Protein AF-A0A940QPX7-F1 (afdb_monomer_lite)

pLDDT: mean 79.93, std 17.76, range [35.19, 97.25]

Radius of gyration: 20.15 Å; chains: 1; bounding box: 41×52×50 Å

Foldseek 3Di:
DDDDDPPPPDPPVPPPPPPDDDDDDADLDQDDDDALVVVQVVCCVPQNHWDWPDGDQAKTKIFRPNAWDDDPVDIGGDMDMDGHRDDAAPVPDDPVRLVVVPPDDVSVVSRD

Structure (mmCIF, N/CA/C/O backbone):
data_AF-A0A940QPX7-F1
#
_entry.id   AF-A0A940QPX7-F1
#
loop_
_atom_site.group_PDB
_atom_site.id
_atom_site.type_symbol
_atom_site.label_atom_id
_atom_site.label_alt_id
_atom_site.label_comp_id
_atom_site.label_asym_id
_atom_site.label_entity_id
_atom_site.label_seq_id
_atom_site.pdbx_PDB_ins_code
_atom_site.Cartn_x
_atom_site.Cartn_y
_atom_site.Cartn_z
_atom_site.occupancy
_atom_site.B_iso_or_equiv
_atom_site.auth_seq_id
_atom_site.auth_comp_id
_atom_site.auth_asym_id
_atom_site.auth_atom_id
_atom_site.pdbx_PDB_model_num
ATOM 1 N N . MET A 1 1 ? -26.370 38.275 -36.136 1.00 39.31 1 MET A N 1
ATOM 2 C CA . MET A 1 1 ? -25.072 38.302 -35.423 1.00 39.31 1 MET A CA 1
ATOM 3 C C . MET A 1 1 ? -24.852 36.943 -34.771 1.00 39.31 1 MET A C 1
ATOM 5 O O . MET A 1 1 ? -25.631 36.571 -33.903 1.00 39.31 1 MET A O 1
ATOM 9 N N . LYS A 1 2 ? -23.882 36.158 -35.255 1.00 35.19 2 LYS A N 1
ATOM 10 C CA . LYS A 1 2 ? -23.570 34.820 -34.726 1.00 35.19 2 LYS A CA 1
ATOM 11 C C . LYS A 1 2 ? -22.683 34.979 -33.484 1.00 35.19 2 LYS A C 1
ATOM 13 O O . LYS A 1 2 ? -21.657 35.643 -33.567 1.00 35.19 2 LYS A O 1
ATOM 18 N N . LYS A 1 3 ? -23.096 34.419 -32.341 1.00 42.50 3 LYS A N 1
ATOM 19 C CA . LYS A 1 3 ? -22.273 34.357 -31.123 1.00 42.50 3 LYS A CA 1
ATOM 20 C C . LYS A 1 3 ? -21.172 33.321 -31.348 1.00 42.50 3 LYS A C 1
ATOM 22 O O . LYS A 1 3 ? -21.470 32.138 -31.475 1.00 42.50 3 LYS A O 1
ATOM 27 N N . GLU A 1 4 ? -19.922 33.761 -31.417 1.00 41.00 4 GLU A N 1
ATOM 28 C CA . GLU A 1 4 ? -18.775 32.857 -31.414 1.00 41.00 4 GLU A CA 1
ATOM 29 C C . GLU A 1 4 ? -18.651 32.177 -30.046 1.00 41.00 4 GLU A C 1
ATOM 31 O O . GLU A 1 4 ? -18.557 32.827 -29.002 1.00 41.00 4 GLU A O 1
ATOM 36 N N . HIS A 1 5 ? -18.648 30.846 -30.044 1.00 43.41 5 HIS A N 1
ATOM 37 C CA . HIS A 1 5 ? -18.254 30.059 -28.885 1.00 43.41 5 HIS A CA 1
ATOM 38 C C . HIS A 1 5 ? -16.738 30.150 -28.729 1.00 43.41 5 HIS A C 1
ATOM 40 O O . HIS A 1 5 ? -15.979 29.497 -29.446 1.00 43.41 5 HIS A O 1
ATOM 46 N N . LYS A 1 6 ? -16.294 30.976 -27.779 1.00 41.53 6 LYS A N 1
ATOM 47 C CA . LYS A 1 6 ? -14.896 31.055 -27.359 1.00 41.53 6 LYS A CA 1
ATOM 48 C C . LYS A 1 6 ? -14.509 29.698 -26.763 1.00 41.53 6 LYS A C 1
ATOM 50 O O . LYS A 1 6 ? -14.824 29.415 -25.609 1.00 41.53 6 LYS A O 1
ATOM 55 N N . LYS A 1 7 ? -13.878 28.833 -27.568 1.00 47.44 7 LYS A N 1
ATOM 56 C CA . LYS A 1 7 ? -13.251 27.594 -27.090 1.00 47.44 7 LYS A CA 1
ATOM 57 C C . LYS A 1 7 ? -12.312 27.972 -25.948 1.00 47.44 7 LYS A C 1
ATOM 59 O O . LYS A 1 7 ? -11.352 28.717 -26.143 1.00 47.44 7 LYS A O 1
ATOM 64 N N . ARG A 1 8 ? -12.638 27.495 -24.749 1.00 41.19 8 ARG A N 1
ATOM 65 C CA . ARG A 1 8 ? -11.798 27.600 -23.560 1.00 41.19 8 ARG A CA 1
ATOM 66 C C . ARG A 1 8 ? -10.513 26.835 -23.893 1.00 41.19 8 ARG A C 1
ATOM 68 O O . ARG A 1 8 ? -10.556 25.617 -24.028 1.00 41.19 8 ARG A O 1
ATOM 75 N N . LYS A 1 9 ? -9.408 27.544 -24.134 1.00 45.19 9 LYS A N 1
ATOM 76 C CA . LYS A 1 9 ? -8.086 26.914 -24.175 1.00 45.19 9 LYS A CA 1
ATOM 77 C C . LYS A 1 9 ? -7.812 26.458 -22.746 1.00 45.19 9 LYS A C 1
ATOM 79 O O . LYS A 1 9 ? -7.651 27.310 -21.874 1.00 45.19 9 LYS A O 1
ATOM 84 N N . LEU A 1 10 ? -7.894 25.152 -22.497 1.00 42.19 10 LEU A N 1
ATOM 85 C CA . LEU A 1 10 ? -7.291 24.584 -21.298 1.00 42.19 10 LEU A CA 1
ATOM 86 C C . LEU A 1 10 ? -5.797 24.906 -21.387 1.00 42.19 10 LEU A C 1
ATOM 88 O O . LEU A 1 10 ? -5.206 24.724 -22.448 1.00 42.19 10 LEU A O 1
ATOM 92 N N . SER A 1 11 ? -5.244 25.509 -20.338 1.00 45.59 11 SER A N 1
ATOM 93 C CA . SER A 1 11 ? -3.812 25.764 -20.246 1.00 45.59 11 SER A CA 1
ATOM 94 C C . SER A 1 11 ? -3.062 24.434 -20.283 1.00 45.59 11 SER A C 1
ATOM 96 O O . SER A 1 11 ? -3.529 23.443 -19.720 1.00 45.59 11 SER A O 1
ATOM 98 N N . ASP A 1 12 ? -1.882 24.439 -20.902 1.00 42.62 12 ASP A N 1
ATOM 99 C CA . ASP A 1 12 ? -0.957 23.297 -20.993 1.00 42.62 12 ASP A CA 1
ATOM 100 C C . ASP A 1 12 ? -0.495 22.773 -19.607 1.00 42.62 12 ASP A C 1
ATOM 102 O O . ASP A 1 12 ? 0.202 21.772 -19.502 1.00 42.62 12 ASP A O 1
ATOM 106 N N . GLU A 1 13 ? -0.919 23.416 -18.513 1.00 41.44 13 GLU A N 1
ATOM 107 C CA . GLU A 1 13 ? -0.678 23.006 -17.124 1.00 41.44 13 GLU A CA 1
ATOM 108 C C . GLU A 1 13 ? -1.538 21.809 -16.670 1.00 41.44 13 GLU A C 1
ATOM 110 O O . GLU A 1 13 ? -1.279 21.239 -15.614 1.00 41.44 13 GLU A O 1
ATOM 115 N N . TYR A 1 14 ? -2.548 21.399 -17.447 1.00 42.66 14 TYR A N 1
ATOM 116 C CA . TYR A 1 14 ? -3.435 20.276 -17.097 1.00 42.66 14 TYR A CA 1
ATOM 117 C C . TYR A 1 14 ? -2.920 18.884 -17.520 1.00 42.66 14 TYR A C 1
ATOM 119 O O . TYR A 1 14 ? -3.579 17.886 -17.225 1.00 42.66 14 TYR A O 1
ATOM 127 N N . GLU A 1 15 ? -1.762 18.779 -18.183 1.00 40.25 15 GLU A N 1
ATOM 128 C CA . GLU A 1 15 ? -1.248 17.500 -18.717 1.00 40.25 15 GLU A CA 1
ATOM 129 C C . GLU A 1 15 ? -0.504 16.609 -17.704 1.00 40.25 15 GLU A C 1
ATOM 131 O O . GLU A 1 15 ? -0.037 15.529 -18.058 1.00 40.25 15 GLU A O 1
ATOM 136 N N . GLN A 1 16 ? -0.450 16.978 -16.423 1.00 44.97 16 G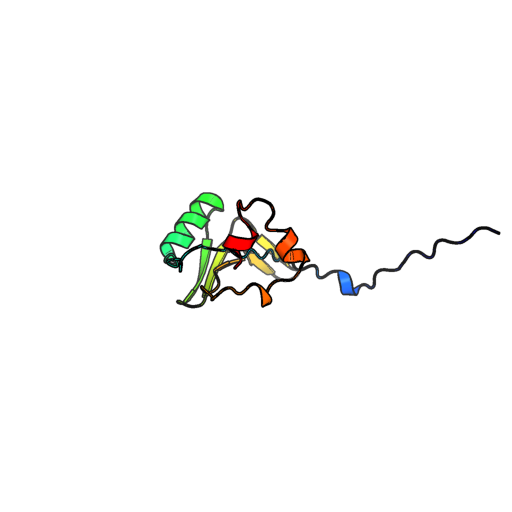LN A N 1
ATOM 137 C CA . GLN A 1 16 ? -0.019 16.068 -15.354 1.00 44.97 16 GLN A CA 1
ATOM 138 C C . GLN A 1 16 ? -1.207 15.642 -14.491 1.00 44.97 16 GLN A C 1
ATOM 140 O O . GLN A 1 16 ? -1.226 15.844 -13.280 1.00 44.97 16 GLN A O 1
ATOM 145 N N . GLN A 1 17 ? -2.210 15.008 -15.104 1.00 46.66 17 GLN A N 1
ATOM 146 C CA . GLN A 1 17 ? -3.037 14.082 -14.334 1.00 46.66 17 GLN A CA 1
ATOM 147 C C . GLN A 1 17 ? -2.126 12.932 -13.911 1.00 46.66 17 GLN A C 1
ATOM 149 O O . GLN A 1 17 ? -1.766 12.064 -14.704 1.00 46.66 17 GLN A O 1
ATOM 154 N N . SER A 1 18 ? -1.671 12.988 -12.664 1.00 56.41 18 SER A N 1
ATOM 155 C CA . SER A 1 18 ? -0.966 11.898 -12.019 1.00 56.41 18 SER A CA 1
ATOM 156 C C . SER A 1 18 ? -1.797 10.624 -12.196 1.00 56.41 18 SER A C 1
ATOM 158 O O . SER A 1 18 ? -2.957 10.572 -11.796 1.00 56.41 18 SER A O 1
ATOM 160 N N . ASN A 1 19 ? -1.216 9.574 -12.789 1.00 74.88 19 ASN A N 1
ATOM 161 C CA . ASN A 1 19 ? -1.815 8.230 -12.860 1.00 74.88 19 ASN A CA 1
ATOM 162 C C . ASN A 1 19 ? -1.830 7.557 -11.471 1.00 74.88 19 ASN A C 1
ATOM 164 O O . ASN A 1 19 ? -1.515 6.377 -11.322 1.00 74.88 19 ASN A O 1
ATOM 168 N N . VAL A 1 20 ? -2.106 8.342 -10.432 1.00 81.38 20 VAL A N 1
ATOM 169 C CA . VAL A 1 20 ? -2.102 7.947 -9.035 1.00 81.38 20 VAL A CA 1
ATOM 170 C C . VAL A 1 20 ? -3.550 7.771 -8.630 1.00 81.38 20 VAL A C 1
ATOM 172 O O . VAL A 1 20 ? -4.324 8.723 -8.572 1.00 81.38 20 VAL A O 1
ATOM 175 N N . PHE A 1 21 ? -3.899 6.526 -8.342 1.00 85.12 21 PHE A N 1
ATOM 176 C CA . PHE A 1 21 ? -5.171 6.180 -7.738 1.00 85.12 21 PHE A CA 1
ATOM 177 C C . PHE A 1 21 ? -4.947 6.012 -6.242 1.00 85.12 21 PHE A C 1
ATOM 179 O O . PHE A 1 21 ? -4.081 5.243 -5.824 1.00 85.12 21 PHE A O 1
ATOM 186 N N . GLN A 1 22 ? -5.729 6.731 -5.445 1.00 84.94 22 GLN A N 1
ATOM 187 C CA . GLN A 1 22 ? -5.709 6.630 -3.995 1.00 84.94 22 GLN A CA 1
ATOM 188 C C . GLN A 1 22 ? -7.051 6.097 -3.507 1.00 84.94 22 GLN A C 1
ATOM 190 O O . GLN A 1 22 ? -8.105 6.507 -3.989 1.00 84.94 22 GLN A O 1
ATOM 195 N N . MET A 1 23 ? -6.994 5.172 -2.555 1.00 85.75 23 MET A N 1
ATOM 196 C CA . MET A 1 23 ? -8.161 4.589 -1.911 1.00 85.75 23 MET A CA 1
ATOM 197 C C . MET A 1 23 ? -7.942 4.600 -0.404 1.00 85.75 23 MET A C 1
ATOM 199 O O . MET A 1 23 ? -6.889 4.181 0.076 1.00 85.75 23 MET A O 1
ATOM 203 N N . TRP A 1 24 ? -8.953 5.059 0.321 1.00 85.38 24 TRP A N 1
ATOM 204 C CA . TRP A 1 24 ? -9.009 4.996 1.773 1.00 85.38 24 TRP A CA 1
ATOM 205 C C . TRP 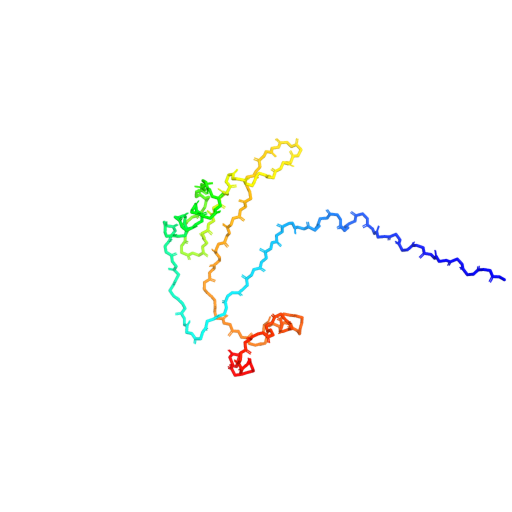A 1 24 ? -9.906 3.832 2.176 1.00 85.38 24 TRP A C 1
ATOM 207 O O . TRP A 1 24 ? -11.009 3.686 1.652 1.00 85.38 24 TRP A O 1
ATOM 217 N N . LEU A 1 25 ? -9.414 2.989 3.080 1.00 86.56 25 LEU A N 1
ATOM 218 C CA . LEU A 1 25 ? -10.171 1.873 3.633 1.00 86.56 25 LEU A CA 1
ATOM 219 C C . LEU A 1 25 ? -10.609 2.250 5.045 1.00 86.56 25 LEU A C 1
ATOM 221 O O . LEU A 1 25 ? -9.766 2.543 5.890 1.00 86.56 25 LEU A O 1
ATOM 225 N N . LEU A 1 26 ? -11.920 2.260 5.270 1.00 85.88 26 LEU A N 1
ATOM 226 C CA . LEU A 1 26 ? -12.526 2.559 6.563 1.00 85.88 26 LEU A CA 1
ATOM 227 C C . LEU A 1 26 ? -12.906 1.248 7.258 1.00 85.88 26 LEU A C 1
ATOM 229 O O . LEU A 1 26 ? -13.388 0.321 6.606 1.00 85.88 26 LEU A O 1
ATOM 233 N N . PHE A 1 27 ? -12.682 1.183 8.567 1.00 86.50 27 PHE A N 1
ATOM 234 C CA . PHE A 1 27 ? -12.919 0.001 9.394 1.00 86.50 27 PHE A CA 1
ATOM 235 C C . PHE A 1 27 ? -13.643 0.411 10.681 1.00 86.50 27 PHE A C 1
ATOM 237 O O . PHE A 1 27 ? -13.297 1.435 11.264 1.00 86.50 27 PHE A O 1
ATOM 244 N N . ASP A 1 28 ? -14.586 -0.412 11.150 1.00 84.12 28 ASP A N 1
ATOM 245 C CA . ASP A 1 28 ? -15.323 -0.185 12.411 1.00 84.12 28 ASP A CA 1
ATOM 246 C C . ASP A 1 28 ? -14.420 -0.244 13.655 1.00 84.12 28 ASP A C 1
ATOM 248 O O . ASP A 1 28 ? -14.721 0.303 14.717 1.00 84.12 28 ASP A O 1
ATOM 252 N N . HIS A 1 29 ? -13.305 -0.962 13.539 1.00 87.38 29 HIS 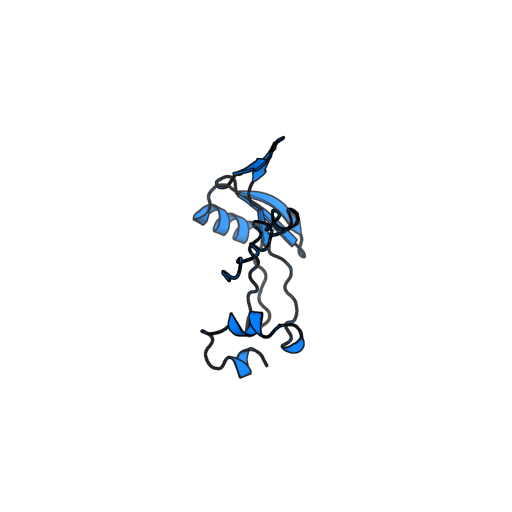A N 1
ATOM 253 C CA . HIS A 1 29 ? -12.327 -1.177 14.595 1.00 87.38 29 HIS A CA 1
ATOM 254 C C . HIS A 1 29 ? -10.922 -0.986 14.034 1.00 87.38 29 HIS A C 1
ATOM 256 O O . HIS A 1 29 ? -10.706 -1.155 12.833 1.00 87.38 29 HIS A O 1
ATOM 262 N N . GLU A 1 30 ? -9.964 -0.670 14.909 1.00 89.12 30 GLU A N 1
ATOM 263 C CA . GLU A 1 30 ? -8.563 -0.517 14.517 1.00 89.12 30 GLU A CA 1
ATOM 264 C C . GLU A 1 30 ? -8.076 -1.785 13.789 1.00 89.12 30 GLU A C 1
ATOM 266 O O . GLU A 1 30 ? -8.073 -2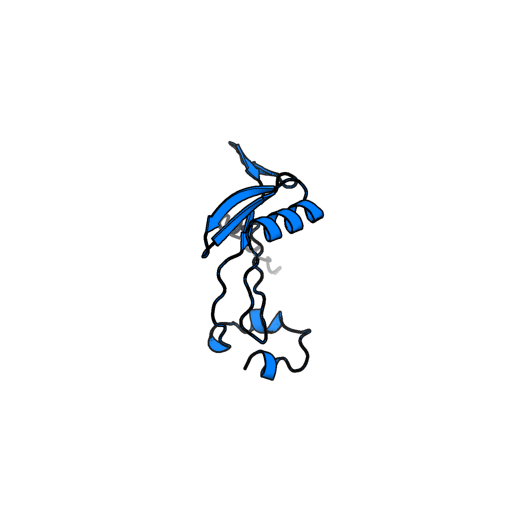.875 14.376 1.00 89.12 30 GLU A O 1
ATOM 271 N N . PRO A 1 31 ? -7.720 -1.687 12.494 1.00 91.12 31 PRO A N 1
ATOM 272 C CA . PRO A 1 31 ? -7.336 -2.855 11.723 1.00 91.12 31 PRO A CA 1
ATOM 273 C C . PRO A 1 31 ? -5.938 -3.324 12.127 1.00 91.12 31 PRO A C 1
ATOM 275 O O . PRO A 1 31 ? -5.093 -2.548 12.562 1.00 91.12 31 PRO A O 1
ATOM 278 N N . VAL A 1 32 ? -5.643 -4.602 11.896 1.00 90.62 32 VAL A N 1
ATOM 279 C CA . VAL A 1 32 ? -4.265 -5.099 11.975 1.00 90.62 32 VAL A CA 1
ATOM 280 C C . VAL A 1 32 ? -3.617 -4.933 10.606 1.00 90.62 32 VAL A C 1
ATOM 282 O O . VAL A 1 32 ? -4.080 -5.508 9.618 1.00 90.62 32 VAL A O 1
ATOM 285 N N . ARG A 1 33 ? -2.537 -4.148 10.536 1.00 89.81 33 ARG A N 1
ATOM 286 C CA . ARG A 1 33 ? -1.760 -3.980 9.303 1.00 89.81 33 ARG A CA 1
ATOM 287 C C . ARG A 1 33 ? -1.120 -5.323 8.914 1.00 89.81 33 ARG A C 1
ATOM 289 O O . ARG A 1 33 ? -0.414 -5.895 9.740 1.00 89.81 33 ARG A O 1
ATOM 296 N N . PRO A 1 34 ? -1.312 -5.822 7.680 1.00 91.06 34 PRO A N 1
ATOM 297 C CA . PRO A 1 34 ? -0.642 -7.040 7.238 1.00 91.06 34 PRO A CA 1
ATOM 298 C C . PRO A 1 34 ? 0.866 -6.830 7.067 1.00 91.06 34 PRO A C 1
ATOM 300 O O . PRO A 1 34 ? 1.305 -5.763 6.630 1.00 91.06 34 PRO A O 1
ATOM 303 N N . ASP A 1 35 ? 1.646 -7.878 7.324 1.00 91.06 35 ASP A N 1
ATOM 304 C CA . ASP A 1 35 ? 3.089 -7.869 7.086 1.00 91.06 35 ASP A CA 1
ATOM 305 C C . ASP A 1 35 ? 3.425 -7.710 5.596 1.00 91.06 35 ASP A C 1
ATOM 307 O O . ASP A 1 35 ? 2.679 -8.143 4.709 1.00 91.06 35 ASP A O 1
ATOM 311 N N . ALA A 1 36 ? 4.604 -7.151 5.308 1.00 92.31 36 ALA A N 1
ATOM 312 C CA . ALA A 1 36 ? 5.064 -6.914 3.940 1.00 92.31 36 ALA A CA 1
ATOM 313 C C . ALA A 1 36 ? 5.071 -8.192 3.078 1.00 92.31 36 ALA A C 1
ATOM 315 O O . ALA A 1 36 ? 4.706 -8.137 1.905 1.00 92.31 36 ALA A O 1
ATOM 316 N N . GLU A 1 37 ? 5.407 -9.352 3.650 1.00 93.56 37 GLU A N 1
ATOM 317 C CA . GLU A 1 37 ? 5.411 -10.633 2.926 1.00 93.56 37 GLU A CA 1
ATOM 318 C C . GLU A 1 37 ? 4.001 -11.112 2.549 1.00 93.56 37 GLU A C 1
ATOM 320 O O . GLU A 1 37 ? 3.793 -11.653 1.458 1.00 93.56 37 GLU A O 1
ATOM 325 N N . ILE A 1 38 ? 3.009 -10.863 3.412 1.00 94.50 38 ILE A N 1
ATOM 326 C CA . ILE A 1 38 ? 1.600 -11.168 3.129 1.00 94.50 38 ILE A CA 1
ATOM 327 C C . ILE A 1 38 ? 1.108 -10.271 1.990 1.00 94.50 38 ILE A C 1
ATOM 329 O O . ILE A 1 38 ? 0.511 -10.760 1.028 1.00 94.50 38 ILE A O 1
ATOM 333 N N . LEU A 1 39 ? 1.405 -8.969 2.065 1.00 93.38 39 LEU A N 1
ATOM 334 C CA . LEU A 1 39 ? 1.043 -8.000 1.027 1.00 93.38 39 LEU A CA 1
ATOM 335 C C . LEU A 1 39 ? 1.684 -8.350 -0.312 1.00 93.38 39 LEU A C 1
ATOM 337 O O . LEU A 1 39 ? 0.997 -8.373 -1.332 1.00 93.38 39 LEU A O 1
ATOM 341 N N . LYS A 1 40 ? 2.980 -8.670 -0.309 1.00 95.75 40 LYS A N 1
ATOM 342 C CA . LYS A 1 40 ? 3.709 -9.066 -1.511 1.00 95.75 40 LYS A CA 1
ATOM 343 C C . LYS A 1 40 ? 3.107 -10.319 -2.133 1.00 95.75 40 LYS A C 1
ATOM 345 O O . LYS A 1 40 ? 2.819 -10.313 -3.322 1.00 95.75 40 LYS A O 1
ATOM 350 N N . SER A 1 41 ? 2.849 -11.354 -1.335 1.00 96.50 41 SER A N 1
ATOM 351 C CA . SER A 1 41 ? 2.258 -12.607 -1.821 1.00 96.50 41 SER A CA 1
ATOM 352 C C . SER A 1 41 ? 0.878 -12.381 -2.448 1.00 96.50 41 SER A C 1
ATOM 354 O O . SER A 1 41 ? 0.589 -12.884 -3.536 1.00 96.50 41 SER A O 1
ATOM 356 N N . ALA A 1 42 ? 0.030 -11.579 -1.795 1.00 95.69 42 ALA A N 1
ATOM 357 C CA . ALA A 1 42 ? -1.287 -11.222 -2.315 1.00 95.69 42 ALA A CA 1
ATOM 358 C C . ALA A 1 42 ? -1.188 -10.407 -3.615 1.00 95.69 42 ALA A C 1
ATOM 360 O O . ALA A 1 42 ? -1.930 -10.657 -4.570 1.00 95.69 42 ALA A O 1
ATOM 361 N N . LEU A 1 43 ? -0.248 -9.461 -3.670 1.00 95.38 43 LEU A N 1
ATOM 362 C CA . LEU A 1 43 ? 0.007 -8.642 -4.846 1.00 95.38 43 LEU A CA 1
ATOM 363 C C . LEU A 1 43 ? 0.521 -9.491 -6.011 1.00 95.38 43 LEU A C 1
ATOM 365 O O . LEU A 1 43 ? 0.013 -9.363 -7.122 1.00 95.38 43 LEU A O 1
ATOM 369 N N . GLU A 1 44 ? 1.462 -10.403 -5.769 1.00 97.00 44 GLU A N 1
ATOM 370 C CA . GLU A 1 44 ? 2.022 -11.278 -6.799 1.00 97.00 44 GLU A CA 1
ATOM 371 C C . GLU A 1 44 ? 0.982 -12.238 -7.378 1.00 97.00 44 GLU A C 1
ATOM 373 O O . GLU A 1 44 ? 0.935 -12.433 -8.595 1.00 97.00 44 GLU A O 1
ATOM 378 N N . ALA A 1 45 ? 0.079 -12.755 -6.542 1.00 97.25 45 ALA A N 1
ATOM 379 C CA . ALA A 1 45 ? -1.022 -13.605 -6.985 1.00 97.25 45 ALA A CA 1
ATOM 380 C C . ALA A 1 45 ? -1.999 -12.889 -7.941 1.00 97.25 45 ALA A C 1
ATOM 382 O O . ALA A 1 45 ? -2.628 -13.535 -8.779 1.00 97.25 45 ALA A O 1
ATOM 383 N N . LYS A 1 46 ? -2.151 -11.561 -7.828 1.00 95.19 46 LYS A N 1
ATOM 384 C CA . LYS A 1 46 ? -3.084 -10.768 -8.654 1.00 95.19 46 LYS A CA 1
ATOM 385 C C . LYS A 1 46 ? -2.406 -10.078 -9.833 1.00 95.19 46 LYS A C 1
ATOM 387 O O . LYS A 1 46 ? -2.955 -10.020 -10.935 1.00 95.19 46 LYS A O 1
ATOM 392 N N . CYS A 1 47 ? -1.212 -9.559 -9.601 1.00 94.12 47 CYS A N 1
ATOM 393 C CA . CYS A 1 47 ? -0.546 -8.620 -10.487 1.00 94.12 47 CYS A CA 1
ATOM 394 C C . CYS A 1 47 ? 0.746 -9.181 -11.093 1.00 94.12 47 CYS A C 1
ATOM 396 O O . CYS A 1 47 ? 1.311 -8.548 -11.981 1.00 94.12 47 CYS A O 1
ATOM 398 N N . GLY A 1 48 ? 1.179 -10.380 -10.697 1.00 94.50 48 GLY A N 1
ATOM 399 C CA . GLY A 1 48 ? 2.460 -10.953 -11.102 1.00 94.50 48 GLY A CA 1
ATOM 400 C C . GLY A 1 48 ? 3.626 -10.378 -10.299 1.00 94.50 48 GLY A C 1
ATOM 401 O O . GLY A 1 48 ? 3.427 -9.648 -9.334 1.00 94.50 48 GLY A O 1
ATOM 402 N N . LYS A 1 49 ? 4.854 -10.719 -10.705 1.00 96.25 49 LYS A N 1
ATOM 403 C CA . LYS A 1 49 ? 6.082 -10.446 -9.941 1.00 96.25 49 LYS A CA 1
ATOM 404 C C . LYS A 1 49 ? 6.158 -9.010 -9.407 1.00 96.25 49 LYS A C 1
ATOM 406 O O . LYS A 1 49 ? 6.017 -8.055 -10.178 1.00 96.25 49 LYS A O 1
ATOM 411 N N . ALA A 1 50 ? 6.478 -8.887 -8.122 1.00 96.88 50 ALA A N 1
ATOM 412 C CA . ALA A 1 50 ? 6.644 -7.614 -7.443 1.00 96.88 50 ALA A CA 1
ATOM 413 C C . ALA A 1 50 ? 7.997 -7.550 -6.724 1.00 96.88 50 ALA A C 1
ATOM 415 O O . ALA A 1 50 ? 8.431 -8.508 -6.086 1.00 96.88 50 ALA A O 1
ATOM 416 N N . ASP A 1 51 ? 8.663 -6.403 -6.810 1.00 95.69 51 ASP A N 1
ATOM 417 C CA . ASP A 1 51 ? 9.867 -6.136 -6.025 1.00 95.69 51 ASP A CA 1
ATOM 418 C C . ASP A 1 51 ? 9.510 -5.226 -4.844 1.00 95.69 51 ASP A C 1
ATOM 420 O O . ASP A 1 51 ? 8.763 -4.259 -5.005 1.00 95.69 51 ASP A O 1
ATOM 424 N N . THR A 1 52 ? 10.052 -5.514 -3.662 1.00 95.62 52 THR A N 1
ATOM 425 C CA . THR A 1 52 ? 9.919 -4.631 -2.497 1.00 95.62 52 THR A CA 1
ATOM 426 C C . THR A 1 52 ? 10.790 -3.396 -2.702 1.00 95.62 52 THR A C 1
ATOM 428 O O . THR A 1 52 ? 11.994 -3.523 -2.914 1.00 95.62 52 THR A O 1
ATOM 431 N N . ILE A 1 53 ? 10.182 -2.212 -2.632 1.00 94.44 53 ILE A N 1
ATOM 432 C CA . ILE A 1 53 ? 10.880 -0.923 -2.729 1.00 94.44 53 ILE A CA 1
ATOM 433 C C . ILE A 1 53 ? 11.139 -0.377 -1.323 1.00 94.44 53 ILE A C 1
ATOM 435 O O . ILE A 1 53 ? 12.262 0.010 -1.009 1.00 94.44 53 ILE A O 1
ATOM 439 N N . ALA A 1 54 ? 10.117 -0.389 -0.466 1.00 93.19 54 ALA A N 1
ATOM 440 C CA . ALA A 1 54 ? 10.222 0.000 0.935 1.00 93.19 54 ALA A CA 1
ATOM 441 C C . ALA A 1 54 ? 9.396 -0.934 1.822 1.00 93.19 54 ALA A C 1
ATOM 443 O O . ALA A 1 54 ? 8.318 -1.390 1.440 1.00 93.19 54 ALA A O 1
ATOM 444 N N . SER A 1 55 ? 9.908 -1.203 3.021 1.00 90.94 55 SER A N 1
ATOM 445 C CA . SER A 1 55 ? 9.227 -2.004 4.034 1.00 90.94 55 SER A CA 1
ATOM 446 C C . SER A 1 55 ? 9.550 -1.449 5.415 1.00 90.94 55 SER A C 1
ATOM 448 O O . SER A 1 55 ? 10.520 -1.865 6.046 1.00 90.94 55 SER A O 1
ATOM 450 N N . SER A 1 56 ? 8.741 -0.497 5.870 1.00 87.25 56 SER A N 1
ATOM 451 C CA . SER A 1 56 ? 8.736 -0.019 7.249 1.00 87.25 56 SER A CA 1
ATOM 452 C C . SER A 1 56 ? 7.333 -0.161 7.856 1.00 87.25 56 SER A C 1
ATOM 454 O O . SER A 1 56 ? 6.364 -0.362 7.112 1.00 87.25 56 SER A O 1
ATOM 456 N N . PRO A 1 57 ? 7.202 -0.065 9.193 1.00 80.19 57 PRO A N 1
ATOM 457 C CA . PRO A 1 57 ? 5.896 -0.013 9.850 1.00 80.19 57 PRO A CA 1
ATOM 458 C C . PRO A 1 57 ? 5.001 1.106 9.303 1.00 80.19 57 PRO A C 1
ATOM 460 O O . PRO A 1 57 ? 3.783 0.951 9.250 1.00 80.19 57 PRO A O 1
ATOM 463 N N . GLU A 1 58 ? 5.612 2.206 8.854 1.00 84.94 58 GLU A N 1
ATOM 464 C CA . GLU A 1 58 ? 4.922 3.398 8.375 1.00 84.94 58 GLU A CA 1
ATOM 465 C C . GLU A 1 58 ? 4.484 3.296 6.911 1.00 84.94 58 GLU A C 1
ATOM 467 O O . GLU A 1 58 ? 3.408 3.762 6.523 1.00 84.94 58 GLU A O 1
ATOM 472 N N . LEU A 1 59 ? 5.320 2.667 6.085 1.00 89.56 59 LEU A N 1
ATOM 473 C CA . LEU A 1 59 ? 5.161 2.647 4.641 1.00 89.56 59 LEU A CA 1
ATOM 474 C C . LEU A 1 59 ? 5.669 1.329 4.063 1.00 89.56 59 LEU A C 1
ATOM 476 O O . LEU A 1 59 ? 6.826 0.944 4.234 1.00 89.56 59 LEU A O 1
ATOM 480 N N . THR A 1 60 ? 4.814 0.668 3.294 1.00 94.06 60 THR A N 1
ATOM 481 C CA . THR A 1 60 ? 5.206 -0.504 2.510 1.00 94.06 60 THR A CA 1
ATOM 482 C C . THR A 1 60 ? 4.917 -0.212 1.053 1.00 94.06 60 THR A C 1
ATOM 484 O O . THR A 1 60 ? 3.802 0.191 0.719 1.00 94.06 60 THR A O 1
ATOM 487 N N . SER A 1 61 ? 5.904 -0.395 0.182 1.00 95.56 61 SER A N 1
ATOM 488 C CA . SER A 1 61 ? 5.738 -0.157 -1.247 1.00 95.56 61 SER A CA 1
ATOM 489 C C . SER A 1 61 ? 6.386 -1.237 -2.099 1.00 95.56 61 SER A C 1
ATOM 491 O O . SER A 1 61 ? 7.454 -1.772 -1.786 1.00 95.56 61 SER A O 1
ATOM 493 N N . PHE A 1 62 ? 5.718 -1.537 -3.209 1.00 96.94 62 PHE A N 1
ATOM 494 C CA . PHE A 1 62 ? 6.113 -2.573 -4.152 1.00 96.94 62 PHE A CA 1
ATOM 495 C C . PHE A 1 62 ? 6.070 -2.048 -5.580 1.00 96.94 62 PHE A C 1
ATOM 497 O O . PHE A 1 62 ? 5.125 -1.360 -5.963 1.00 96.94 62 PHE A O 1
ATOM 504 N N . GLY A 1 63 ? 7.060 -2.424 -6.384 1.00 96.44 63 GLY A N 1
ATOM 505 C CA . GLY A 1 63 ? 7.062 -2.208 -7.826 1.00 96.44 63 GLY A CA 1
ATOM 506 C C . GLY A 1 63 ? 6.513 -3.432 -8.549 1.00 96.44 63 GLY A C 1
ATOM 507 O O . GLY A 1 63 ? 7.107 -4.508 -8.478 1.00 96.44 63 GLY A O 1
ATOM 508 N N . VAL A 1 64 ? 5.400 -3.283 -9.265 1.00 95.94 64 VAL A N 1
ATOM 509 C CA . VAL A 1 64 ? 4.744 -4.379 -9.991 1.00 95.94 64 VAL A CA 1
ATOM 510 C C . VAL A 1 64 ? 5.287 -4.476 -11.412 1.00 95.94 64 VAL A C 1
ATOM 512 O O . VAL A 1 64 ? 5.056 -3.600 -12.245 1.00 95.94 64 VAL A O 1
ATOM 515 N N . LYS A 1 65 ? 5.961 -5.586 -11.734 1.00 93.25 65 LYS A N 1
ATOM 516 C CA . LYS A 1 65 ? 6.669 -5.726 -13.017 1.00 93.25 65 LYS A CA 1
ATOM 517 C C . LYS A 1 65 ? 5.769 -5.858 -14.236 1.00 93.25 65 LYS A C 1
ATOM 519 O O . LYS A 1 65 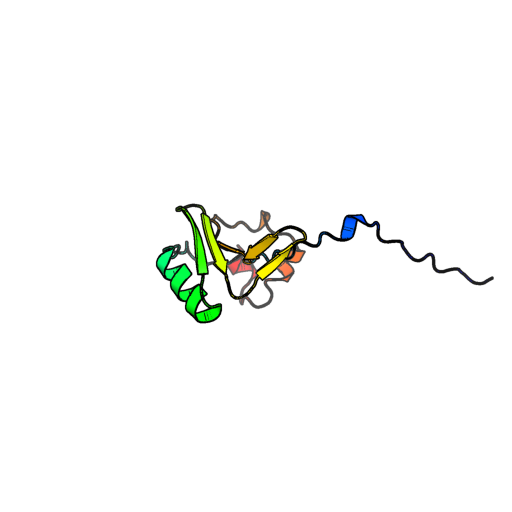? 6.179 -5.549 -15.349 1.00 93.25 65 LYS A O 1
ATOM 524 N N . ARG A 1 66 ? 4.539 -6.322 -14.034 1.00 93.44 66 ARG A N 1
ATOM 525 C CA . ARG A 1 66 ? 3.553 -6.469 -15.107 1.00 93.44 66 ARG A CA 1
ATOM 526 C C . ARG A 1 66 ? 3.139 -5.128 -15.718 1.00 93.44 66 ARG A C 1
ATOM 528 O O . ARG A 1 66 ? 2.730 -5.105 -16.873 1.00 93.44 66 ARG A O 1
ATOM 535 N N . PHE A 1 67 ? 3.237 -4.040 -14.957 1.00 90.62 67 PHE A N 1
ATOM 536 C CA . PHE A 1 67 ? 2.780 -2.717 -15.368 1.00 90.62 67 PHE A CA 1
ATOM 537 C C . PHE A 1 67 ? 3.968 -1.754 -15.395 1.00 90.62 67 PHE A C 1
ATOM 539 O O . PHE A 1 67 ? 4.232 -1.057 -14.418 1.00 90.62 67 PHE A O 1
ATOM 546 N N . MET A 1 68 ? 4.714 -1.743 -16.503 1.00 90.50 68 MET A N 1
ATOM 547 C CA . MET A 1 68 ? 5.781 -0.761 -16.709 1.00 90.50 68 MET A CA 1
ATOM 548 C C . MET A 1 68 ? 5.220 0.566 -17.187 1.00 90.50 68 MET A C 1
ATOM 550 O O . MET A 1 68 ? 4.405 0.623 -18.105 1.00 90.50 68 MET A O 1
ATOM 554 N N . SER A 1 69 ? 5.704 1.633 -16.567 1.00 86.50 69 SER A N 1
ATOM 555 C CA . SER A 1 69 ? 5.538 2.993 -17.052 1.00 86.50 69 SER A CA 1
ATOM 556 C C . SER A 1 69 ? 6.788 3.374 -17.830 1.00 86.50 69 SER A C 1
ATOM 558 O O . SER A 1 69 ? 7.891 3.339 -17.286 1.00 86.50 69 SER A O 1
ATOM 560 N N . HIS A 1 70 ? 6.603 3.721 -19.099 1.00 87.81 70 HIS A N 1
ATOM 561 C CA . HIS A 1 70 ? 7.681 4.093 -20.005 1.00 87.81 70 HIS A CA 1
ATOM 562 C C . HIS A 1 70 ? 7.844 5.611 -19.989 1.00 87.81 70 HIS A C 1
ATOM 564 O O . HIS A 1 70 ? 6.987 6.341 -20.491 1.00 87.81 70 HIS A O 1
ATOM 570 N N . PHE A 1 71 ? 8.928 6.090 -19.385 1.00 84.75 71 PHE A N 1
ATOM 571 C CA . PHE A 1 71 ? 9.318 7.495 -19.425 1.00 84.75 71 PHE A CA 1
ATOM 572 C C . PHE A 1 71 ? 10.396 7.698 -20.489 1.00 84.75 71 PHE A C 1
ATOM 574 O O . PHE A 1 71 ? 11.016 6.749 -20.960 1.00 84.75 71 PHE A O 1
ATOM 581 N N . LYS A 1 72 ? 10.637 8.958 -20.864 1.00 85.75 72 LYS A N 1
ATOM 582 C CA . LYS A 1 72 ? 11.586 9.321 -21.928 1.00 85.75 72 LYS A CA 1
ATOM 583 C C . LYS A 1 72 ? 12.968 8.674 -21.760 1.00 85.75 72 LYS A C 1
ATOM 585 O O . LYS A 1 72 ? 13.569 8.276 -22.752 1.00 85.75 72 LYS A O 1
ATOM 590 N N . ASP A 1 73 ? 13.437 8.576 -20.518 1.00 90.44 73 ASP A N 1
ATOM 591 C CA . ASP A 1 73 ? 14.807 8.171 -20.200 1.00 90.44 73 ASP A CA 1
ATOM 592 C C . ASP A 1 73 ? 14.886 6.849 -19.417 1.00 90.44 73 ASP A C 1
ATOM 594 O O . ASP A 1 73 ? 15.983 6.348 -19.175 1.00 90.44 73 ASP A O 1
ATOM 598 N N . THR A 1 74 ? 13.753 6.285 -18.980 1.00 90.19 74 THR A N 1
ATOM 599 C CA . THR A 1 74 ? 13.746 5.071 -18.153 1.00 90.19 74 THR A CA 1
ATOM 600 C C . THR A 1 74 ? 12.372 4.409 -18.076 1.00 90.19 74 THR A C 1
ATOM 602 O O . THR A 1 74 ? 11.339 5.066 -18.208 1.00 90.19 74 THR A O 1
ATOM 605 N N . ASP A 1 75 ? 12.373 3.119 -17.759 1.00 90.31 75 ASP A N 1
ATOM 606 C CA . ASP A 1 75 ? 11.176 2.357 -17.428 1.00 90.31 75 ASP A CA 1
ATOM 607 C C . ASP A 1 75 ? 11.078 2.190 -15.912 1.00 90.31 75 ASP A C 1
ATOM 609 O O . ASP A 1 75 ? 12.041 1.793 -15.251 1.00 90.31 75 ASP A O 1
ATOM 613 N N . ILE A 1 76 ? 9.906 2.485 -15.351 1.00 89.44 76 ILE A N 1
ATOM 614 C CA . ILE A 1 76 ? 9.655 2.376 -13.911 1.00 89.44 76 ILE A CA 1
ATOM 615 C C . ILE A 1 76 ? 8.427 1.486 -13.684 1.00 89.44 76 ILE A C 1
ATOM 617 O O . ILE A 1 76 ? 7.383 1.735 -14.294 1.00 89.44 76 ILE A O 1
ATOM 621 N N . PRO A 1 77 ? 8.497 0.466 -12.803 1.00 93.31 77 PRO A N 1
ATOM 622 C CA . PRO A 1 77 ? 7.308 -0.279 -12.403 1.00 93.31 77 PRO A CA 1
ATOM 623 C C . PRO A 1 77 ? 6.251 0.639 -11.795 1.00 93.31 77 PRO A C 1
ATOM 625 O O . PRO A 1 77 ? 6.568 1.514 -10.987 1.00 93.31 77 PRO A O 1
ATOM 628 N N . ALA A 1 78 ? 4.983 0.368 -12.098 1.00 91.94 78 ALA A N 1
ATOM 629 C CA . ALA A 1 78 ? 3.878 0.922 -11.332 1.00 91.94 78 ALA A CA 1
ATOM 630 C C . ALA A 1 78 ? 4.039 0.538 -9.856 1.00 91.94 78 ALA A C 1
ATOM 632 O O . ALA A 1 78 ? 4.363 -0.610 -9.530 1.00 91.94 78 ALA A O 1
ATOM 633 N N . GLN A 1 79 ? 3.814 1.507 -8.973 1.00 92.88 79 GLN A N 1
ATOM 634 C CA . GLN A 1 79 ? 3.994 1.318 -7.542 1.00 92.88 79 GLN A CA 1
ATOM 635 C C . GLN A 1 79 ? 2.656 1.096 -6.851 1.00 92.88 79 GLN A C 1
ATOM 637 O O . GLN A 1 79 ? 1.694 1.825 -7.083 1.00 92.88 79 GLN A O 1
ATOM 642 N N . VAL A 1 80 ? 2.623 0.102 -5.970 1.00 94.12 80 VAL A N 1
ATOM 643 C CA . VAL A 1 80 ? 1.538 -0.107 -5.013 1.00 94.12 80 VAL A CA 1
ATOM 644 C C . VAL A 1 80 ? 2.067 0.264 -3.642 1.00 94.12 80 VAL A C 1
ATOM 646 O O . VAL A 1 80 ? 3.111 -0.239 -3.228 1.00 94.12 80 VAL A O 1
ATOM 649 N N . ILE A 1 81 ? 1.357 1.156 -2.957 1.00 93.62 81 ILE A N 1
ATOM 650 C CA . ILE A 1 81 ? 1.769 1.719 -1.674 1.00 93.62 81 ILE A CA 1
ATOM 651 C C . ILE A 1 81 ? 0.672 1.442 -0.650 1.00 93.62 81 ILE A C 1
ATOM 653 O O . ILE A 1 81 ? -0.494 1.747 -0.893 1.00 93.62 81 ILE A O 1
ATOM 657 N N . LEU A 1 82 ? 1.060 0.897 0.501 1.00 93.69 82 LEU A N 1
ATOM 658 C CA . LEU A 1 82 ? 0.229 0.847 1.695 1.00 93.69 82 LEU A CA 1
ATOM 659 C C . LEU A 1 82 ? 0.764 1.866 2.706 1.00 93.69 82 LEU A C 1
ATOM 661 O O . LEU A 1 82 ? 1.889 1.738 3.206 1.00 93.69 82 LEU A O 1
ATOM 665 N N . GLY A 1 83 ? -0.046 2.888 2.971 1.00 88.94 83 GLY A N 1
ATOM 666 C CA . GLY A 1 83 ? 0.215 3.892 3.998 1.00 88.94 83 GLY A CA 1
ATOM 667 C C . GLY A 1 83 ? -0.113 3.391 5.402 1.00 88.94 83 GLY A C 1
ATOM 668 O O . GLY A 1 83 ? -0.474 2.232 5.601 1.00 88.94 83 GLY A O 1
ATOM 669 N N . ASN A 1 84 ? 0.028 4.285 6.374 1.00 88.75 84 ASN A N 1
ATOM 670 C CA . ASN A 1 84 ? -0.255 3.998 7.772 1.00 88.75 84 ASN A CA 1
ATOM 671 C C . ASN A 1 84 ? -1.738 3.824 8.081 1.00 88.75 84 ASN A C 1
ATOM 673 O O . ASN A 1 84 ? -2.599 4.399 7.417 1.00 88.75 84 ASN A O 1
ATOM 677 N N . ILE A 1 85 ? -2.002 3.084 9.159 1.00 89.88 85 ILE A N 1
ATOM 678 C CA . ILE A 1 85 ? -3.282 3.159 9.858 1.00 89.88 85 ILE A CA 1
ATOM 679 C C . ILE A 1 85 ? -3.321 4.517 10.549 1.00 89.88 85 ILE A C 1
ATOM 681 O O . ILE A 1 85 ? -2.377 4.894 11.246 1.00 89.88 85 ILE A O 1
ATOM 685 N N . MET A 1 86 ? -4.392 5.263 10.318 1.00 88.06 86 MET A N 1
ATOM 686 C CA . MET A 1 86 ? -4.596 6.576 10.911 1.00 88.06 86 MET A CA 1
ATOM 687 C C . MET A 1 86 ? -6.008 6.647 11.491 1.00 88.06 86 MET A C 1
ATOM 689 O O . MET A 1 86 ? -6.912 6.020 10.930 1.00 88.06 86 MET A O 1
ATOM 693 N N . PRO A 1 87 ? -6.214 7.397 12.589 1.00 86.94 87 PRO A N 1
ATOM 694 C CA . PRO A 1 87 ? -7.552 7.735 13.047 1.00 86.94 87 PRO A CA 1
ATOM 695 C C . PRO A 1 87 ? -8.339 8.408 11.923 1.00 86.94 87 PRO A C 1
ATOM 697 O O . PRO A 1 87 ? -7.773 9.174 11.146 1.00 86.94 87 PRO A O 1
ATOM 700 N N . PHE A 1 88 ? -9.632 8.119 11.853 1.00 85.38 88 PHE A N 1
ATOM 701 C CA . PHE A 1 88 ? -10.538 8.730 10.893 1.00 85.38 88 PHE A CA 1
ATOM 702 C C . PHE A 1 88 ? -11.507 9.659 11.622 1.00 85.38 88 PHE A C 1
ATOM 704 O O . PHE A 1 88 ? -12.102 9.261 12.623 1.00 85.38 88 PHE A O 1
ATOM 711 N N . SER A 1 89 ? -11.684 10.879 11.111 1.00 81.81 89 SER A N 1
ATOM 712 C CA . SER A 1 89 ? -12.738 11.790 11.559 1.00 81.81 89 SER A CA 1
ATOM 713 C C 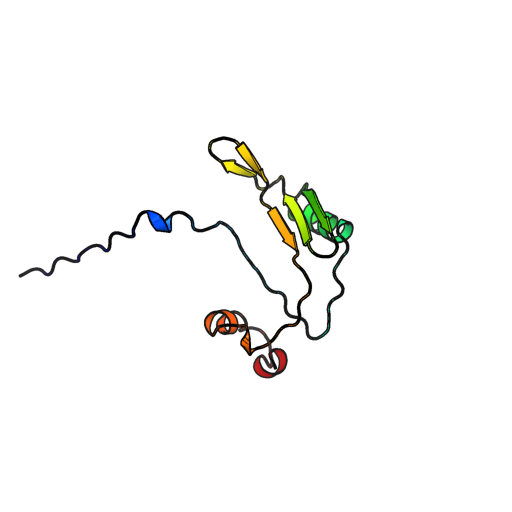. SER A 1 89 ? -13.603 12.263 10.395 1.00 81.81 89 SER A C 1
ATOM 715 O O . SER A 1 89 ? -13.115 12.687 9.348 1.00 81.81 89 SER A O 1
ATOM 717 N N . GLN A 1 90 ? -14.915 12.323 10.624 1.00 78.50 90 GLN A N 1
ATOM 718 C CA . GLN A 1 90 ? -15.877 12.941 9.708 1.00 78.50 90 GLN A CA 1
ATOM 719 C C . GLN A 1 90 ? -15.491 14.350 9.255 1.00 78.50 90 GLN A C 1
ATOM 721 O O . GLN A 1 90 ? -15.802 14.743 8.129 1.00 78.50 90 GLN A O 1
ATOM 726 N N . SER A 1 91 ? -14.859 15.136 10.128 1.00 82.81 91 SER A N 1
ATOM 727 C CA . SER A 1 91 ? -14.473 16.512 9.806 1.00 82.81 91 SER A CA 1
ATOM 728 C C . SER A 1 91 ? -13.369 16.596 8.750 1.00 82.81 91 SER A C 1
ATOM 730 O O . SER A 1 91 ? -13.100 17.684 8.250 1.00 82.81 91 SER A O 1
ATOM 732 N N . GLU A 1 92 ? -12.712 15.477 8.440 1.00 81.56 92 GLU A N 1
ATOM 733 C CA . GLU A 1 92 ? -11.555 15.415 7.546 1.00 81.56 92 GLU A CA 1
ATOM 734 C C . GLU A 1 92 ? -11.931 15.090 6.097 1.00 81.56 92 GLU A C 1
ATOM 736 O O . GLU A 1 92 ? -11.098 15.268 5.213 1.00 81.56 92 GLU A O 1
ATOM 741 N N . ILE A 1 93 ? -13.175 14.665 5.834 1.00 81.50 93 ILE A N 1
ATOM 742 C CA . ILE A 1 93 ? -13.641 14.340 4.480 1.00 81.50 93 ILE A CA 1
ATOM 743 C C . ILE A 1 93 ? -14.598 15.390 3.912 1.00 81.50 93 ILE A C 1
ATOM 745 O O . ILE A 1 93 ? -15.535 15.857 4.566 1.00 81.50 93 ILE A O 1
ATOM 749 N N . SER A 1 94 ? -14.381 15.721 2.643 1.00 83.44 94 SER A N 1
ATOM 750 C CA . SER A 1 94 ? -15.214 16.617 1.844 1.00 83.44 94 SER A CA 1
ATOM 751 C C . SER A 1 94 ? -16.550 15.981 1.440 1.00 83.44 94 SER A C 1
ATOM 753 O O . SER A 1 94 ? -16.713 14.760 1.434 1.00 83.44 94 SER A O 1
ATOM 755 N N . ASP A 1 95 ? -17.507 16.803 1.001 1.00 82.00 95 ASP A N 1
ATOM 756 C CA . ASP A 1 95 ? -18.787 16.321 0.455 1.00 82.00 95 ASP A CA 1
ATOM 757 C C . ASP A 1 95 ? -18.605 15.398 -0.757 1.00 82.00 95 ASP A C 1
ATOM 759 O O . ASP A 1 95 ? -19.383 14.464 -0.964 1.00 82.00 95 ASP A O 1
ATOM 763 N N . ALA A 1 96 ? -17.558 15.632 -1.554 1.00 82.69 96 ALA A N 1
ATOM 764 C CA . ALA A 1 96 ? -17.232 14.795 -2.700 1.00 82.69 96 ALA A CA 1
ATOM 765 C C . ALA A 1 96 ? -16.779 13.393 -2.265 1.00 82.69 96 ALA A C 1
ATOM 767 O O . ALA A 1 96 ? -17.242 12.407 -2.836 1.00 82.69 96 ALA A O 1
ATOM 768 N N . GLU A 1 97 ? -15.934 13.295 -1.237 1.00 81.69 97 GLU A N 1
ATOM 769 C CA . GLU A 1 97 ? -15.474 12.020 -0.668 1.00 81.69 97 GLU A CA 1
ATOM 770 C C . GLU A 1 97 ? -16.611 11.292 0.052 1.00 81.69 97 GLU A C 1
ATOM 772 O O . GLU A 1 97 ? -16.819 10.102 -0.171 1.00 81.69 97 GLU A O 1
ATOM 777 N N . ARG A 1 98 ? -17.447 12.014 0.811 1.00 78.88 98 ARG A N 1
ATOM 778 C CA . ARG A 1 98 ? -18.685 11.465 1.397 1.00 78.88 98 ARG A CA 1
ATOM 779 C C . ARG A 1 98 ? -19.589 10.861 0.333 1.00 78.88 98 ARG A C 1
ATOM 781 O O . ARG A 1 98 ? -20.167 9.792 0.523 1.00 78.88 98 ARG A O 1
ATOM 788 N N . ALA A 1 99 ? -19.688 11.522 -0.817 1.00 80.69 99 ALA A N 1
ATOM 789 C CA . ALA A 1 99 ? -20.462 11.036 -1.942 1.00 80.69 99 ALA A CA 1
ATOM 790 C C . ALA A 1 99 ? -19.828 9.825 -2.645 1.00 80.69 99 ALA A C 1
ATOM 792 O O . ALA A 1 99 ? -20.489 9.268 -3.515 1.00 80.69 99 ALA A O 1
ATOM 793 N N . GLN A 1 100 ? -18.611 9.390 -2.316 1.00 79.81 100 GLN A N 1
ATOM 794 C CA . GLN A 1 100 ? -18.058 8.116 -2.797 1.00 79.81 100 GLN A CA 1
ATOM 795 C C . GLN A 1 100 ? -18.474 6.931 -1.908 1.00 79.81 100 GLN A C 1
ATOM 797 O O . GLN A 1 100 ? -18.500 5.794 -2.369 1.00 79.81 100 GLN A O 1
ATOM 802 N N . ILE A 1 101 ? -18.907 7.193 -0.671 1.00 76.00 101 ILE A N 1
ATOM 803 C CA . ILE A 1 101 ? -19.279 6.191 0.337 1.00 76.00 101 ILE A CA 1
ATOM 804 C C . ILE A 1 101 ? -20.799 5.938 0.289 1.00 76.00 101 ILE A C 1
ATOM 806 O O . ILE A 1 101 ? -21.535 6.197 1.240 1.00 76.00 101 ILE A O 1
ATOM 810 N N . ARG A 1 102 ? -21.320 5.517 -0.872 1.00 65.75 102 ARG A N 1
ATOM 811 C CA . ARG A 1 102 ? -22.781 5.393 -1.092 1.00 65.75 102 ARG A CA 1
ATOM 812 C C . ARG A 1 102 ? -23.367 4.035 -0.731 1.00 65.75 102 ARG A C 1
ATOM 814 O O . ARG A 1 102 ? -24.568 3.951 -0.506 1.00 65.75 102 ARG A O 1
ATOM 821 N N . GLU A 1 103 ? -22.544 2.994 -0.707 1.00 68.06 103 GLU A N 1
ATOM 822 C CA . GLU A 1 103 ? -23.009 1.609 -0.547 1.00 68.06 103 GLU A CA 1
ATOM 823 C C . GLU A 1 103 ? -22.901 1.083 0.893 1.00 68.06 103 GLU A C 1
ATOM 825 O O . GLU A 1 103 ? -23.245 -0.067 1.154 1.00 68.06 103 GLU A O 1
ATOM 830 N N . ILE A 1 104 ? -22.470 1.917 1.847 1.00 71.00 104 ILE A N 1
ATOM 831 C CA . ILE A 1 104 ? -22.436 1.546 3.266 1.00 71.00 104 ILE A CA 1
ATOM 832 C C . ILE A 1 104 ? -23.833 1.726 3.867 1.00 71.00 104 ILE A C 1
ATOM 834 O O . ILE A 1 104 ? -24.404 2.819 3.850 1.00 71.00 104 ILE A O 1
ATOM 838 N N . LYS A 1 105 ? -24.390 0.632 4.392 1.00 68.00 105 LYS A N 1
ATOM 839 C CA . LYS A 1 105 ? -25.631 0.655 5.167 1.00 68.00 105 LYS A CA 1
ATOM 840 C C . LYS A 1 105 ? -25.388 1.423 6.470 1.00 68.00 105 LYS A C 1
ATOM 842 O O . LYS A 1 105 ? -24.334 1.260 7.067 1.00 68.00 105 LYS A O 1
ATOM 847 N N . ASP A 1 106 ? -26.336 2.265 6.877 1.00 71.62 106 ASP A N 1
ATOM 848 C CA . ASP A 1 106 ? -26.220 3.084 8.096 1.00 71.62 106 ASP A CA 1
ATOM 849 C C . ASP A 1 106 ? -24.986 4.022 8.074 1.00 71.62 106 ASP A C 1
ATOM 851 O O . ASP A 1 106 ? -24.364 4.318 9.088 1.00 71.62 106 ASP A O 1
ATOM 855 N N . ARG A 1 107 ? -24.653 4.534 6.875 1.00 72.19 107 ARG A N 1
ATOM 856 C CA . ARG A 1 107 ? -23.498 5.399 6.564 1.00 72.19 107 ARG A CA 1
ATOM 857 C C . ARG A 1 107 ? -23.215 6.490 7.598 1.00 72.19 107 ARG A C 1
ATOM 859 O O . ARG A 1 107 ? -22.058 6.737 7.904 1.00 72.19 107 ARG A O 1
ATOM 866 N N . ASP A 1 108 ? -24.241 7.190 8.071 1.00 73.06 108 ASP A N 1
ATOM 867 C CA . ASP A 1 108 ? -24.036 8.334 8.964 1.00 73.06 108 ASP A CA 1
ATOM 868 C C . ASP A 1 108 ? -23.578 7.893 10.368 1.00 73.06 108 ASP A C 1
ATOM 870 O O . ASP A 1 108 ? -22.833 8.637 10.996 1.00 73.06 108 ASP A O 1
ATOM 874 N N . GLU A 1 109 ? -23.959 6.685 10.805 1.00 73.88 109 GLU A N 1
ATOM 875 C CA . GLU A 1 109 ? -23.474 6.025 12.030 1.00 73.88 109 GLU A CA 1
ATOM 876 C C . GLU A 1 109 ? -22.088 5.403 11.813 1.00 73.88 109 GLU A C 1
ATOM 878 O O . GLU A 1 109 ? -21.203 5.559 12.642 1.00 73.88 109 GLU A O 1
ATOM 883 N N . PHE A 1 110 ? -21.847 4.769 10.661 1.00 72.25 110 PHE A N 1
ATOM 884 C CA . PHE A 1 110 ? -20.517 4.241 10.324 1.00 72.25 110 PHE A CA 1
ATOM 885 C C . PHE A 1 110 ? -19.448 5.338 10.273 1.00 72.25 110 PHE A C 1
ATOM 887 O O . PHE A 1 110 ? -18.289 5.126 10.620 1.00 72.25 110 PHE A O 1
ATOM 894 N N . LEU A 1 111 ? -19.828 6.518 9.785 1.00 71.44 111 LEU A N 1
ATOM 895 C CA . LEU A 1 111 ? -18.914 7.641 9.723 1.00 71.44 111 LEU A CA 1
ATOM 896 C C . LEU A 1 111 ? -18.762 8.328 11.089 1.00 71.44 111 LEU A C 1
ATOM 898 O O . LEU A 1 111 ? -17.789 9.056 11.232 1.00 71.44 111 LEU A O 1
ATOM 902 N N . SER A 1 112 ? -19.723 8.229 12.026 1.00 63.59 112 SER A N 1
ATOM 903 C CA . SER A 1 112 ? -19.785 9.050 13.263 1.00 63.59 112 SER A CA 1
ATOM 904 C C . SER A 1 112 ? -18.764 8.660 14.313 1.00 63.59 112 SER A C 1
ATOM 906 O O . SER A 1 112 ? -18.189 9.606 14.897 1.00 63.59 112 SER A O 1
#

Secondary structure (DSSP, 8-state):
-----------GGGG------------SS-PPPPPHHHHHHHHHHHH--EEEEEE-SS-EEEEEEEEEEE-SS-EEEEEEEE-------GGGS-HHHHTT--S-TTHHHH--

Sequence (112 aa):
MKKEHKKRKLSDEYEQQSNVFQMWLLFDHEPVRPDAEILKSALEAKCGKADTIASSPELTSFGVKRFMSHFKDTDIPAQVILGNIMPFSQSEISDAERAQIREIKDRDEFLS